Protein AF-A0A2P4PUK5-F1 (afdb_monomer)

Secondary structure (DSSP, 8-state):
--TT---PPPPTT--HHHHHHHHHHT-SSGGGSPPHHHHHHHHHTSPP-----------------------------

Mean predicted aligned error: 14.11 Å

pLDDT: mean 73.4, std 22.36, range [33.97, 97.5]

InterPro domains:
  IPR011009 Protein kinase-like domain superfamily [SSF56112] (2-55)

Organism: Rhizophagus irregularis (strain DAOM 181602 / DAOM 197198 / MUCL 43194) (NCBI:txid747089)

Solvent-accessible surface area (backbone atoms only — not comparable to full-atom values): 5543 Å² total; per-residue (Å²): 132,75,87,80,80,76,75,85,77,85,63,87,90,56,59,65,66,60,55,53,50,55,54,40,62,61,41,86,53,72,87,67,30,70,55,71,68,57,52,50,57,55,52,76,71,50,81,76,83,83,62,95,60,90,73,84,71,77,76,72,73,81,70,85,78,85,73,88,83,79,85,80,79,73,93,74,134

Nearest PDB structures (foldseek):
  5knj-assembly1_A  TM=8.197E-01  e=3.894E-01  Homo sapiens
  5knj-assembly2_B  TM=8.177E-01  e=3.894E-01  Homo sapiens
  3qrk-assembly1_A  TM=8.818E-01  e=6.666E-01  Homo sapiens
  5d10-assembly1_A  TM=6.415E-01  e=1.708E+00  Gallus gallus
  6jz0-assembly1_A  TM=8.828E-01  e=5.003E+00  Homo sapiens

Sequence (77 aa):
MILNRVRENPIPKTNDRFVSLYKKCWQHEPDERPPICQVIEELDSIDPIINNLPTNSNKSKITQDKDSDLNITTYSK

Structure (mmCIF, N/CA/C/O backbone):
data_AF-A0A2P4PUK5-F1
#
_entry.id   AF-A0A2P4PUK5-F1
#
loop_
_atom_site.group_PDB
_atom_site.id
_atom_site.type_symbol
_atom_site.label_atom_id
_atom_site.label_alt_id
_atom_site.label_comp_id
_atom_site.label_asym_id
_atom_site.label_entity_id
_atom_site.label_seq_id
_atom_site.pdbx_PDB_ins_code
_atom_site.Cartn_x
_atom_site.Cartn_y
_atom_site.Cartn_z
_atom_site.occupancy
_atom_site.B_iso_or_equiv
_atom_site.auth_seq_id
_atom_site.auth_comp_id
_atom_site.auth_asym_id
_atom_site.auth_atom_id
_atom_site.pdbx_PDB_model_num
ATOM 1 N N . MET A 1 1 ? -8.135 9.328 -16.936 1.00 46.81 1 MET A N 1
ATOM 2 C CA . MET A 1 1 ? -7.760 7.978 -17.410 1.00 46.81 1 MET A CA 1
ATOM 3 C C . MET A 1 1 ? -6.249 7.959 -17.583 1.00 46.81 1 MET A C 1
ATOM 5 O O . MET A 1 1 ? -5.757 8.711 -18.412 1.00 46.81 1 MET A O 1
ATOM 9 N N . ILE A 1 2 ? -5.503 7.216 -16.757 1.00 56.66 2 ILE A N 1
ATOM 10 C CA . ILE A 1 2 ? -4.048 7.099 -16.951 1.00 56.66 2 ILE A CA 1
ATOM 11 C C . ILE A 1 2 ? -3.835 6.188 -18.158 1.00 56.66 2 ILE A C 1
ATOM 13 O O . ILE A 1 2 ? -4.261 5.031 -18.143 1.00 56.66 2 ILE A O 1
ATOM 17 N N . LEU A 1 3 ? -3.226 6.729 -19.210 1.00 50.03 3 LEU A N 1
ATOM 18 C CA . LEU A 1 3 ? -2.889 5.991 -20.418 1.00 50.03 3 LEU A CA 1
ATOM 19 C C . LEU A 1 3 ? -1.901 4.874 -20.021 1.00 50.03 3 LEU A C 1
ATOM 21 O O . LEU A 1 3 ? -0.828 5.158 -19.497 1.00 50.03 3 LEU A O 1
ATOM 25 N N . ASN A 1 4 ? -2.309 3.615 -20.211 1.00 68.25 4 ASN A N 1
ATOM 26 C CA . ASN A 1 4 ? -1.523 2.374 -20.070 1.00 68.25 4 ASN A CA 1
ATOM 27 C C . ASN A 1 4 ? -1.497 1.653 -18.707 1.00 68.25 4 ASN A C 1
ATOM 29 O O . ASN A 1 4 ? -0.898 0.585 -18.637 1.00 68.25 4 ASN A O 1
ATOM 33 N N . ARG A 1 5 ? -2.167 2.137 -17.646 1.00 74.06 5 ARG A N 1
ATOM 34 C CA . ARG A 1 5 ? -2.225 1.459 -16.316 1.00 74.06 5 ARG A CA 1
ATOM 35 C C . ARG A 1 5 ? -0.856 1.038 -15.737 1.00 74.06 5 ARG A C 1
ATOM 37 O O . ARG A 1 5 ? -0.804 0.172 -14.868 1.00 74.06 5 ARG A O 1
ATOM 44 N N . VAL A 1 6 ? 0.245 1.626 -16.198 1.00 82.56 6 VAL A N 1
ATOM 45 C CA . VAL A 1 6 ? 1.584 1.293 -15.702 1.00 82.56 6 VAL A CA 1
ATOM 46 C C . VAL A 1 6 ? 1.815 2.033 -14.388 1.00 82.56 6 VAL A C 1
ATOM 48 O O . VAL A 1 6 ? 1.497 3.218 -14.273 1.00 82.56 6 VAL A O 1
ATOM 51 N N . ARG A 1 7 ? 2.342 1.315 -13.397 1.00 88.56 7 ARG A N 1
ATOM 52 C CA . ARG A 1 7 ? 2.817 1.858 -12.120 1.00 88.56 7 ARG A CA 1
ATOM 53 C C . ARG A 1 7 ? 4.336 1.778 -12.068 1.00 88.56 7 ARG A C 1
ATOM 55 O O . ARG A 1 7 ? 4.951 1.040 -12.836 1.00 88.56 7 ARG A O 1
ATOM 62 N N . GLU A 1 8 ? 4.930 2.547 -11.176 1.00 88.56 8 GLU A N 1
ATOM 63 C CA . GLU A 1 8 ? 6.357 2.513 -10.907 1.00 88.56 8 GLU A CA 1
ATOM 64 C C . GLU A 1 8 ? 6.813 1.150 -10.372 1.00 88.56 8 GLU A C 1
ATOM 66 O O . GLU A 1 8 ? 6.076 0.412 -9.712 1.00 88.56 8 GLU A O 1
ATOM 71 N N . ASN A 1 9 ? 8.078 0.837 -10.641 1.00 90.12 9 ASN A N 1
ATOM 72 C CA . ASN A 1 9 ? 8.741 -0.306 -10.039 1.00 90.12 9 ASN A CA 1
ATOM 73 C C . ASN A 1 9 ? 9.267 0.078 -8.646 1.00 90.12 9 ASN A C 1
ATOM 75 O O . ASN A 1 9 ? 9.782 1.189 -8.484 1.00 90.12 9 ASN A O 1
ATOM 79 N N . PRO A 1 10 ? 9.200 -0.827 -7.651 1.00 90.81 10 PRO A N 1
ATOM 80 C CA . PRO A 1 10 ? 9.793 -0.582 -6.344 1.00 90.81 10 PRO A CA 1
ATOM 81 C C . PRO A 1 10 ? 11.283 -0.250 -6.451 1.00 90.81 10 PRO A C 1
ATOM 83 O O . PRO A 1 10 ? 12.032 -0.930 -7.156 1.00 90.81 10 PRO A O 1
ATOM 86 N N . ILE A 1 11 ? 11.726 0.771 -5.717 1.00 90.25 11 ILE A N 1
ATOM 87 C CA . ILE A 1 11 ? 13.149 1.105 -5.620 1.00 90.25 11 ILE A CA 1
ATOM 88 C C . ILE A 1 11 ? 13.834 0.033 -4.751 1.00 90.25 11 ILE A C 1
ATOM 90 O O . ILE A 1 11 ? 13.313 -0.293 -3.678 1.00 90.25 11 ILE A O 1
ATOM 94 N N . PRO A 1 12 ? 14.995 -0.515 -5.154 1.00 87.62 12 PRO A N 1
ATOM 95 C CA . PRO A 1 12 ? 15.738 -1.470 -4.336 1.00 87.62 12 PRO A CA 1
ATOM 96 C C . PRO A 1 12 ? 15.991 -0.945 -2.917 1.00 87.62 12 PRO A C 1
ATOM 98 O O . PRO A 1 12 ? 16.308 0.229 -2.743 1.00 87.62 12 PRO A O 1
ATOM 101 N N . LYS A 1 1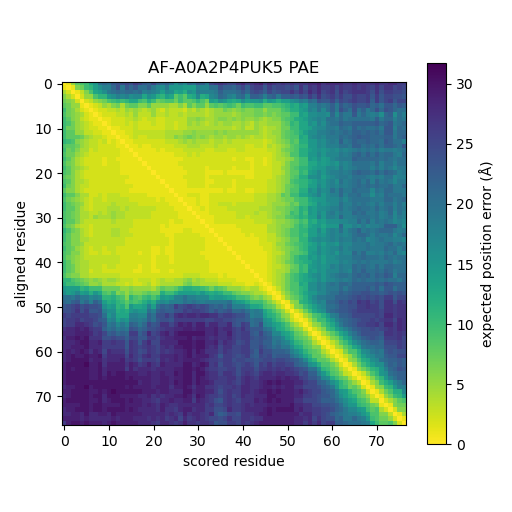3 ? 15.903 -1.828 -1.912 1.00 85.75 13 LYS A N 1
ATOM 102 C CA . LYS A 1 13 ? 16.036 -1.508 -0.471 1.00 85.75 13 LYS A CA 1
ATOM 103 C C . LYS A 1 13 ? 14.899 -0.664 0.125 1.00 85.75 13 LYS A C 1
ATOM 105 O O . LYS A 1 13 ? 14.998 -0.252 1.278 1.00 85.75 13 LYS A O 1
ATOM 110 N N . THR A 1 14 ? 13.820 -0.420 -0.618 1.00 87.44 14 THR A N 1
ATOM 111 C CA . THR A 1 14 ? 12.583 0.117 -0.029 1.00 87.44 14 THR A CA 1
ATOM 112 C C . THR A 1 14 ? 11.953 -0.939 0.872 1.00 87.44 14 THR A C 1
ATOM 114 O O . THR A 1 14 ? 11.955 -2.114 0.520 1.00 87.44 14 THR A O 1
ATOM 117 N N . ASN A 1 15 ? 11.400 -0.533 2.017 1.00 90.06 15 ASN A N 1
ATOM 118 C CA . ASN A 1 15 ? 10.724 -1.449 2.934 1.00 90.06 15 ASN A CA 1
ATOM 119 C C . ASN A 1 15 ? 9.572 -2.186 2.217 1.00 90.06 15 ASN A C 1
ATOM 121 O O . ASN A 1 15 ? 8.660 -1.549 1.685 1.00 90.06 15 ASN A O 1
ATOM 125 N N . ASP A 1 16 ? 9.592 -3.521 2.229 1.00 90.88 16 ASP A N 1
ATOM 126 C CA . ASP A 1 16 ? 8.607 -4.362 1.534 1.00 90.88 16 ASP A CA 1
ATOM 127 C C . ASP A 1 16 ? 7.168 -4.113 2.003 1.00 90.88 16 ASP A C 1
ATOM 129 O O . ASP A 1 16 ? 6.212 -4.225 1.227 1.00 90.88 16 ASP A O 1
ATOM 133 N N . ARG A 1 17 ? 6.996 -3.724 3.269 1.00 92.19 17 ARG A N 1
ATOM 134 C CA . ARG A 1 17 ? 5.692 -3.391 3.840 1.00 92.19 17 ARG A CA 1
ATOM 135 C C . ARG A 1 17 ? 5.167 -2.067 3.290 1.00 92.19 17 ARG A C 1
ATOM 137 O O . ARG A 1 17 ? 4.000 -1.992 2.917 1.00 92.19 17 ARG A O 1
ATOM 144 N N . PHE A 1 18 ? 6.041 -1.077 3.117 1.00 93.19 18 PHE A N 1
ATOM 145 C CA . PHE A 1 18 ? 5.696 0.165 2.420 1.00 93.19 18 PHE A CA 1
ATOM 146 C C . PHE A 1 18 ? 5.353 -0.092 0.947 1.00 93.19 18 PHE A C 1
ATOM 148 O O . PHE A 1 18 ? 4.365 0.435 0.437 1.00 93.19 18 PHE A O 1
ATOM 155 N N . VAL A 1 19 ? 6.119 -0.965 0.280 1.00 93.50 19 VAL A N 1
ATOM 156 C CA . VAL A 1 19 ? 5.842 -1.387 -1.102 1.00 93.50 19 VAL A CA 1
ATOM 157 C C . VAL A 1 19 ? 4.471 -2.032 -1.236 1.00 93.50 19 VAL A C 1
ATOM 159 O O . VAL A 1 19 ? 3.714 -1.731 -2.158 1.00 93.50 19 VAL A O 1
ATOM 162 N N . SER A 1 20 ? 4.141 -2.919 -0.307 1.00 94.19 20 SER A N 1
ATOM 163 C CA . SER A 1 20 ? 2.849 -3.598 -0.285 1.00 94.19 20 SER A CA 1
ATOM 164 C C . SER A 1 20 ? 1.704 -2.614 -0.047 1.00 94.19 20 SER A C 1
ATOM 166 O O . SER A 1 20 ? 0.672 -2.710 -0.710 1.00 94.19 20 SER A O 1
ATOM 168 N N . LEU A 1 21 ? 1.904 -1.634 0.838 1.00 95.88 21 LEU A N 1
ATOM 169 C CA . LEU A 1 21 ? 0.911 -0.613 1.149 1.00 95.88 21 LEU A CA 1
ATOM 170 C C . LEU A 1 21 ? 0.566 0.247 -0.072 1.00 95.88 21 LEU A C 1
ATOM 172 O O . LEU A 1 21 ? -0.604 0.319 -0.449 1.00 95.88 21 LEU A O 1
ATOM 176 N N . TYR A 1 22 ? 1.550 0.856 -0.745 1.00 94.25 22 TYR A N 1
ATOM 177 C CA . TYR A 1 22 ? 1.226 1.720 -1.887 1.00 94.25 22 TYR A CA 1
ATOM 178 C C . TYR A 1 22 ? 0.618 0.933 -3.056 1.00 94.25 22 TYR A C 1
ATOM 180 O O . TYR A 1 22 ? -0.221 1.465 -3.783 1.00 94.25 22 TYR A O 1
ATOM 188 N N . LYS A 1 23 ? 0.972 -0.353 -3.216 1.00 93.94 23 LYS A N 1
ATOM 189 C CA . LYS A 1 23 ? 0.352 -1.226 -4.224 1.00 93.94 23 LYS A CA 1
ATOM 190 C C . LYS A 1 23 ? -1.136 -1.432 -3.949 1.00 93.94 23 LYS A C 1
ATOM 192 O O . LYS A 1 23 ? -1.923 -1.343 -4.888 1.00 93.94 23 LYS A O 1
ATOM 197 N N . LYS A 1 24 ? -1.532 -1.637 -2.684 1.00 94.62 24 LYS A N 1
ATOM 198 C CA . LYS A 1 24 ? -2.952 -1.675 -2.286 1.00 94.62 24 LYS A CA 1
ATOM 199 C C . LYS A 1 24 ? -3.647 -0.341 -2.582 1.00 94.62 24 LYS A C 1
ATOM 201 O O . LYS A 1 24 ? -4.733 -0.321 -3.147 1.00 94.62 24 LYS A O 1
ATOM 206 N N . CYS A 1 25 ? -3.002 0.785 -2.276 1.00 95.62 25 CYS A N 1
ATOM 207 C CA . CYS A 1 25 ? -3.552 2.114 -2.566 1.00 95.62 25 CYS A CA 1
ATOM 208 C C . CYS A 1 25 ? -3.738 2.384 -4.071 1.00 95.62 25 CYS A C 1
ATOM 210 O O . CYS A 1 25 ? -4.555 3.219 -4.461 1.00 95.62 25 CYS A O 1
ATOM 212 N N . TRP A 1 26 ? -2.990 1.691 -4.931 1.00 93.38 26 TRP A N 1
ATOM 213 C CA . TRP A 1 26 ? -3.058 1.836 -6.385 1.00 93.38 26 TRP A CA 1
ATOM 214 C C . TRP A 1 26 ? -4.011 0.887 -7.092 1.00 93.38 26 TRP A C 1
ATOM 216 O O . TRP A 1 26 ? -4.042 0.926 -8.333 1.00 93.38 26 TRP A O 1
AT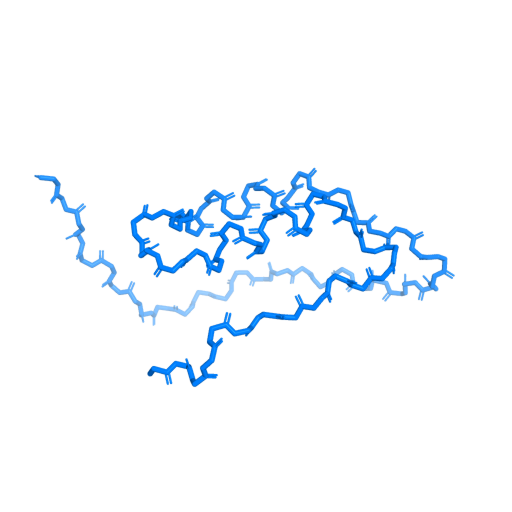OM 226 N N . GLN A 1 27 ? -4.786 0.093 -6.346 1.00 92.06 27 GLN A N 1
ATOM 227 C CA . GLN A 1 27 ? -5.777 -0.789 -6.944 1.00 92.06 27 GLN A CA 1
ATOM 228 C C . GLN A 1 27 ? -6.695 -0.020 -7.892 1.00 92.06 27 GLN A C 1
ATOM 230 O O . GLN A 1 27 ? -7.051 1.150 -7.674 1.00 92.06 27 GLN A O 1
ATOM 235 N N . HIS A 1 28 ? -6.991 -0.662 -9.022 1.00 89.19 28 HIS A N 1
ATOM 236 C CA . HIS A 1 28 ? -7.783 -0.030 -10.067 1.00 89.19 28 HIS A CA 1
ATOM 237 C C . HIS A 1 28 ? -9.187 0.269 -9.553 1.00 89.19 28 HIS A C 1
ATOM 239 O O . HIS A 1 28 ? -9.642 1.408 -9.697 1.00 89.19 28 HIS A O 1
ATOM 245 N N . GLU A 1 29 ? -9.791 -0.733 -8.917 1.00 92.44 29 GLU A N 1
ATOM 246 C CA . GLU A 1 29 ? -11.102 -0.650 -8.301 1.00 92.44 29 GLU A CA 1
ATOM 247 C C . GLU A 1 29 ? -11.046 0.270 -7.072 1.00 92.44 29 GLU A C 1
ATOM 249 O O . GLU A 1 29 ? -10.224 0.043 -6.178 1.00 92.44 29 GLU A O 1
ATOM 254 N N . PRO A 1 30 ? -11.857 1.341 -7.017 1.00 91.94 30 PRO A N 1
ATOM 255 C CA . PRO A 1 30 ? -11.882 2.247 -5.872 1.00 91.94 30 PRO A CA 1
ATOM 256 C C . PRO A 1 30 ? -12.219 1.546 -4.555 1.00 91.94 30 PRO A C 1
ATOM 258 O O . PRO A 1 30 ? -11.611 1.872 -3.539 1.00 91.94 30 PRO A O 1
ATOM 261 N N . ASP A 1 31 ? -13.121 0.565 -4.594 1.00 95.12 31 ASP A N 1
ATOM 262 C CA . ASP A 1 31 ? -13.597 -0.160 -3.411 1.00 95.12 31 ASP A CA 1
AT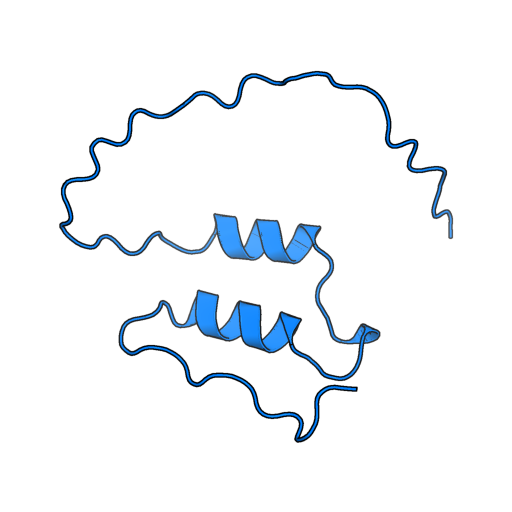OM 263 C C . ASP A 1 31 ? -12.536 -1.099 -2.813 1.00 95.12 31 ASP A C 1
ATOM 265 O O . ASP A 1 31 ? -12.606 -1.458 -1.640 1.00 95.12 31 ASP A O 1
ATOM 269 N N . GLU A 1 32 ? -11.514 -1.468 -3.591 1.00 94.50 32 GLU A N 1
ATOM 270 C CA . GLU A 1 32 ? -10.381 -2.270 -3.113 1.00 94.50 32 GLU A CA 1
ATOM 271 C C . GLU A 1 32 ? -9.296 -1.425 -2.431 1.00 94.50 32 GLU A C 1
ATOM 273 O O . GLU A 1 32 ? -8.338 -1.968 -1.869 1.00 94.50 32 GLU A O 1
ATOM 278 N N . ARG A 1 33 ? -9.403 -0.092 -2.488 1.00 96.94 33 ARG A N 1
ATOM 279 C CA . ARG A 1 33 ? -8.417 0.791 -1.865 1.00 96.94 33 ARG A CA 1
ATOM 280 C C . ARG A 1 33 ? -8.681 0.893 -0.365 1.00 96.94 33 ARG A C 1
ATOM 282 O O . ARG A 1 33 ? -9.825 1.077 0.049 1.00 96.94 33 ARG A O 1
ATOM 289 N N . PRO A 1 34 ? -7.630 0.845 0.466 1.00 97.50 34 PRO A N 1
ATOM 290 C CA . PRO A 1 34 ? -7.794 1.023 1.897 1.00 97.50 34 PRO A CA 1
ATOM 291 C C . PRO A 1 34 ? -8.249 2.458 2.225 1.00 97.50 34 PRO A C 1
ATOM 293 O O . PRO A 1 34 ? -7.809 3.414 1.574 1.00 97.50 34 PRO A O 1
ATOM 296 N N . PRO A 1 35 ? -9.088 2.645 3.258 1.00 97.44 35 PRO A N 1
ATOM 297 C CA . PRO A 1 35 ? -9.411 3.966 3.779 1.00 97.44 35 PRO A CA 1
ATOM 298 C C . PRO A 1 35 ? -8.169 4.620 4.390 1.00 97.44 35 PRO A C 1
ATOM 300 O O . PRO A 1 35 ? -7.282 3.945 4.917 1.00 97.44 35 PRO A O 1
ATOM 303 N N . ILE A 1 36 ? -8.132 5.955 4.388 1.00 97.00 36 ILE A N 1
ATOM 304 C CA . ILE A 1 36 ? -6.956 6.714 4.837 1.00 97.00 36 ILE A CA 1
ATOM 305 C C . ILE A 1 36 ? -6.537 6.388 6.279 1.00 97.00 36 ILE A C 1
ATOM 307 O O . ILE A 1 36 ? -5.347 6.361 6.573 1.00 97.00 36 ILE A O 1
ATOM 311 N N . CYS A 1 37 ? -7.487 6.061 7.159 1.00 97.38 37 CYS A N 1
ATOM 3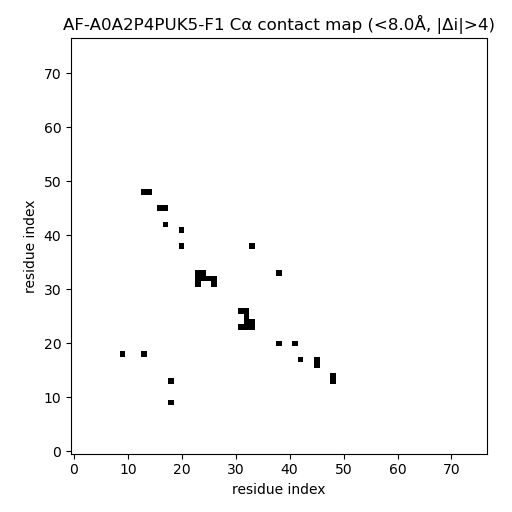12 C CA . CYS A 1 37 ? -7.198 5.650 8.533 1.00 97.38 37 CYS A CA 1
ATOM 313 C C . CYS A 1 37 ? -6.344 4.373 8.587 1.00 97.38 37 CYS A C 1
ATOM 315 O O . CYS A 1 37 ? -5.346 4.344 9.297 1.00 97.38 37 CYS A O 1
ATOM 317 N N . GLN A 1 38 ? -6.670 3.360 7.774 1.00 96.50 38 GLN A N 1
ATOM 318 C CA . GLN A 1 38 ? -5.883 2.122 7.701 1.00 96.50 38 GLN A CA 1
ATOM 319 C C . GLN A 1 38 ? -4.497 2.369 7.103 1.00 96.50 38 GLN A C 1
ATOM 321 O O . GLN A 1 38 ? -3.522 1.759 7.525 1.00 96.50 38 GLN A O 1
ATOM 326 N N . VAL A 1 39 ? -4.392 3.287 6.138 1.00 97.00 39 VAL A N 1
ATOM 327 C CA . VAL A 1 39 ? -3.094 3.673 5.569 1.00 97.00 39 VAL A CA 1
ATOM 328 C C . VAL A 1 39 ? -2.198 4.290 6.643 1.00 97.00 39 VAL A C 1
ATOM 330 O O . VAL A 1 39 ? -1.028 3.932 6.717 1.00 97.00 39 VAL A O 1
ATOM 333 N N . ILE A 1 40 ? -2.735 5.175 7.489 1.00 95.88 40 ILE A N 1
ATOM 334 C CA . ILE A 1 40 ? -1.991 5.789 8.601 1.00 95.88 40 ILE A CA 1
ATOM 335 C C . ILE A 1 40 ? -1.542 4.721 9.606 1.00 95.88 40 ILE A C 1
ATOM 337 O O . ILE A 1 40 ? -0.365 4.670 9.944 1.00 95.88 40 ILE A O 1
ATOM 341 N N . GLU A 1 41 ? -2.434 3.814 10.012 1.00 96.00 41 GLU A N 1
ATOM 342 C CA . GLU A 1 41 ? -2.100 2.709 10.927 1.00 96.00 41 GLU A CA 1
ATOM 343 C C . GLU A 1 41 ? -1.018 1.768 10.355 1.00 96.00 41 GLU A C 1
ATOM 345 O O . GLU A 1 41 ? -0.095 1.341 11.062 1.00 96.00 41 GLU A O 1
ATOM 350 N N . GLU A 1 42 ? -1.090 1.442 9.057 1.00 95.19 42 GLU A N 1
ATOM 351 C CA . GLU A 1 42 ? -0.053 0.650 8.389 1.00 95.19 42 GLU A CA 1
ATOM 352 C C . GLU A 1 42 ? 1.282 1.414 8.336 1.00 95.19 42 GLU A C 1
ATOM 354 O O . GLU A 1 42 ? 2.319 0.805 8.588 1.00 95.19 42 GLU A O 1
ATOM 359 N N . LEU A 1 43 ? 1.274 2.727 8.077 1.00 94.19 43 LEU A N 1
ATOM 360 C CA . LEU A 1 43 ? 2.482 3.563 8.065 1.00 94.19 43 LEU A CA 1
ATOM 361 C C . LEU A 1 43 ? 3.135 3.687 9.443 1.00 94.19 43 LEU A C 1
ATOM 363 O O . LEU A 1 43 ? 4.346 3.515 9.542 1.00 94.19 43 LEU A O 1
ATOM 367 N N . ASP A 1 44 ? 2.352 3.925 10.494 1.00 93.94 44 ASP A N 1
ATOM 368 C CA . ASP A 1 44 ? 2.854 4.077 11.866 1.00 93.94 44 ASP A CA 1
ATOM 369 C C . ASP A 1 44 ? 3.515 2.799 12.395 1.00 93.94 44 ASP A C 1
ATOM 371 O O . ASP A 1 44 ? 4.364 2.841 13.285 1.00 93.94 44 ASP A O 1
ATOM 375 N N . SER A 1 45 ? 3.136 1.648 11.838 1.00 91.56 45 SER A N 1
ATOM 376 C CA . SER A 1 45 ? 3.712 0.355 12.196 1.00 91.56 45 SER A CA 1
ATOM 377 C C . SER A 1 45 ? 4.869 -0.077 11.286 1.00 91.56 45 SER A C 1
ATOM 379 O O . SER A 1 45 ? 5.452 -1.139 11.513 1.00 91.56 45 SER A O 1
ATOM 381 N N . ILE A 1 46 ? 5.201 0.6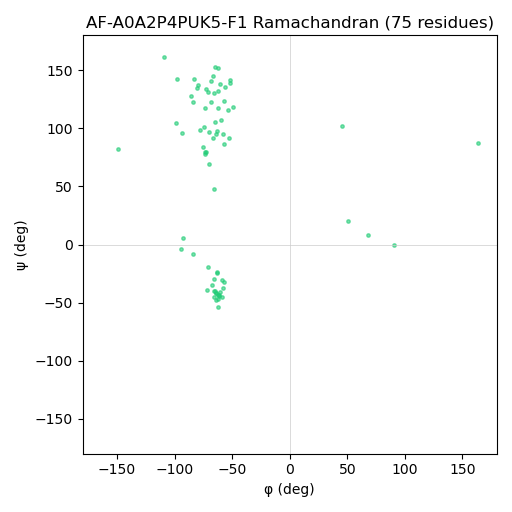86 10.239 1.00 90.44 46 ILE A N 1
ATOM 382 C CA . ILE A 1 46 ? 6.382 0.441 9.406 1.00 90.44 46 ILE A CA 1
ATOM 383 C C . ILE A 1 46 ? 7.594 1.084 10.074 1.00 90.44 46 ILE A C 1
ATOM 385 O O . ILE A 1 46 ? 7.636 2.295 10.278 1.00 90.44 46 ILE A O 1
ATOM 389 N N . ASP A 1 47 ? 8.618 0.276 10.346 1.00 82.69 47 ASP A N 1
ATOM 390 C CA . ASP A 1 47 ? 9.868 0.805 10.873 1.00 82.69 47 ASP A CA 1
ATOM 391 C C . ASP A 1 47 ? 10.511 1.775 9.868 1.00 82.69 47 ASP A C 1
ATOM 393 O O . ASP A 1 47 ? 10.639 1.447 8.675 1.00 82.69 47 ASP A O 1
ATOM 397 N N . PRO A 1 48 ? 10.949 2.963 10.323 1.00 72.94 48 PRO A N 1
ATOM 398 C CA . PRO A 1 48 ? 11.662 3.893 9.469 1.00 72.94 48 PRO A CA 1
ATOM 399 C C . PRO A 1 48 ? 12.943 3.231 8.966 1.00 72.94 48 PRO A C 1
ATOM 401 O O . PRO A 1 48 ? 13.665 2.570 9.714 1.00 72.94 48 PRO A O 1
ATOM 404 N N . ILE A 1 49 ? 13.256 3.429 7.685 1.00 71.44 49 ILE A N 1
ATOM 405 C CA . ILE A 1 49 ? 14.535 2.982 7.134 1.00 71.44 49 ILE A CA 1
ATOM 406 C C . ILE A 1 49 ? 15.631 3.791 7.836 1.00 71.44 49 ILE A C 1
ATOM 408 O O . ILE A 1 49 ? 15.824 4.971 7.539 1.00 71.44 49 ILE A O 1
ATOM 412 N N . ILE A 1 50 ? 16.356 3.159 8.764 1.00 65.00 50 ILE A N 1
ATOM 413 C CA . ILE A 1 50 ? 17.563 3.729 9.368 1.00 65.00 50 ILE A CA 1
ATOM 414 C C . ILE A 1 50 ? 18.669 3.656 8.314 1.00 65.00 50 ILE A C 1
ATOM 416 O O . ILE A 1 50 ? 19.532 2.781 8.322 1.00 65.00 50 ILE A O 1
ATOM 420 N N . ASN A 1 51 ? 18.635 4.576 7.357 1.00 61.41 51 ASN A N 1
ATOM 421 C CA . ASN A 1 51 ? 19.851 4.930 6.650 1.00 61.41 51 ASN A CA 1
ATOM 422 C C . ASN A 1 51 ? 20.702 5.707 7.659 1.00 61.41 51 ASN A C 1
ATOM 424 O O . ASN A 1 51 ? 20.187 6.627 8.289 1.00 61.41 51 ASN A O 1
ATOM 428 N N . ASN A 1 52 ? 21.986 5.369 7.811 1.00 55.28 52 ASN A N 1
ATOM 429 C CA . ASN A 1 52 ? 22.967 6.151 8.582 1.00 55.28 52 ASN A CA 1
ATOM 430 C C . ASN A 1 52 ? 23.240 7.523 7.922 1.00 55.28 52 ASN A C 1
ATOM 432 O O . ASN A 1 52 ? 24.384 7.905 7.690 1.00 55.28 52 ASN A O 1
ATOM 436 N N . LEU A 1 53 ? 22.191 8.251 7.551 1.00 57.59 53 LEU A N 1
ATOM 437 C CA . LEU A 1 53 ? 22.240 9.655 7.214 1.00 57.59 53 LEU A CA 1
ATOM 438 C C . LEU A 1 53 ? 22.099 10.403 8.545 1.00 57.59 53 LEU A C 1
ATOM 440 O O . LEU A 1 53 ? 21.174 10.090 9.294 1.00 57.59 53 LEU A O 1
ATOM 444 N N . PRO A 1 54 ? 22.991 11.348 8.884 1.00 48.78 54 PRO A N 1
ATOM 445 C CA . PRO A 1 54 ? 22.870 12.115 10.113 1.00 48.78 54 PRO A CA 1
ATOM 446 C C . PRO A 1 54 ? 21.586 12.943 10.035 1.00 48.78 54 PRO A C 1
ATOM 448 O O . PRO A 1 54 ? 21.553 14.021 9.450 1.00 48.78 54 PRO A O 1
ATOM 451 N N . THR A 1 55 ? 20.498 12.418 10.590 1.00 47.50 55 THR A N 1
ATOM 452 C CA . THR A 1 55 ? 19.258 13.161 10.753 1.00 47.50 55 THR A CA 1
ATOM 453 C C . THR A 1 55 ? 19.458 14.077 11.949 1.00 47.50 55 THR A C 1
ATOM 455 O O . THR A 1 55 ? 19.328 13.660 13.099 1.00 47.50 55 THR A O 1
ATOM 458 N N . ASN A 1 56 ? 19.781 15.342 11.693 1.00 55.84 56 ASN A N 1
ATOM 459 C CA . ASN A 1 56 ? 19.498 16.414 12.638 1.00 55.84 56 ASN A CA 1
ATOM 460 C C . ASN A 1 56 ? 17.976 16.620 12.676 1.00 55.84 56 ASN A C 1
ATOM 462 O O . ASN A 1 56 ? 17.430 17.596 12.178 1.00 55.84 56 ASN A O 1
ATOM 466 N N . SER A 1 57 ? 17.250 15.655 13.230 1.00 49.75 57 SER A N 1
ATOM 467 C CA . SER A 1 57 ? 15.813 15.769 13.419 1.00 49.75 57 SER A CA 1
ATOM 468 C C . SER A 1 57 ? 15.572 16.707 14.599 1.00 49.75 57 SER A C 1
ATOM 470 O O . SER A 1 57 ? 15.351 16.285 15.734 1.00 49.75 57 SER A O 1
ATOM 472 N N . ASN A 1 58 ? 15.584 18.015 14.337 1.00 55.22 58 ASN A N 1
ATOM 473 C CA . ASN A 1 58 ? 14.765 18.945 15.102 1.00 55.22 58 ASN A CA 1
ATOM 474 C C . ASN A 1 58 ? 13.327 18.458 14.933 1.00 55.22 58 ASN A C 1
ATOM 476 O O . ASN A 1 58 ? 12.673 18.729 13.931 1.00 55.22 58 ASN A O 1
ATOM 480 N N . LYS A 1 59 ? 12.882 17.667 15.913 1.00 48.97 59 LYS A N 1
ATOM 481 C CA . LYS A 1 59 ? 11.505 17.240 16.116 1.00 48.97 59 LYS A CA 1
ATOM 482 C C . LYS A 1 59 ? 10.666 18.508 16.231 1.00 48.97 59 LYS A C 1
ATOM 484 O O . LYS A 1 59 ? 10.484 19.034 17.328 1.00 48.97 59 LYS A O 1
ATOM 489 N N . SER A 1 60 ? 10.214 19.045 15.101 1.00 47.72 60 SER A N 1
ATOM 490 C CA . SER A 1 60 ? 9.190 20.073 15.092 1.00 47.72 60 SER A CA 1
ATOM 491 C C . SER A 1 60 ? 7.984 19.435 15.759 1.00 47.72 60 SER A C 1
ATOM 493 O O . SER A 1 60 ? 7.368 18.519 15.213 1.00 47.72 60 SER A O 1
ATOM 495 N N . LYS A 1 61 ? 7.704 19.856 16.995 1.00 43.66 61 LYS A N 1
ATOM 496 C CA . LYS A 1 61 ? 6.397 19.647 17.605 1.00 43.66 61 LYS A CA 1
ATOM 497 C C . LYS A 1 61 ? 5.388 20.113 16.562 1.00 43.66 61 LYS A C 1
ATOM 499 O O . LYS A 1 61 ? 5.432 21.273 16.166 1.00 43.66 61 LYS A O 1
ATOM 504 N N . ILE A 1 62 ? 4.536 19.207 16.093 1.00 45.19 62 ILE A N 1
ATOM 505 C CA . ILE A 1 62 ? 3.299 19.603 15.432 1.00 45.19 62 ILE A CA 1
ATOM 506 C C . ILE A 1 62 ? 2.522 20.339 16.520 1.00 45.19 62 ILE A C 1
ATOM 508 O O . ILE A 1 62 ? 1.967 19.726 17.433 1.00 45.19 62 ILE A O 1
ATOM 512 N N . THR A 1 63 ? 2.608 21.663 16.504 1.00 40.78 63 THR A N 1
ATOM 513 C CA . THR A 1 63 ? 1.671 22.504 17.229 1.00 40.78 63 THR A CA 1
ATOM 514 C C . THR A 1 63 ? 0.328 22.291 16.543 1.00 40.78 63 THR A C 1
ATOM 516 O O . THR A 1 63 ? 0.250 22.274 15.316 1.00 40.78 63 THR A O 1
ATOM 519 N N . GLN A 1 64 ? -0.711 22.010 17.326 1.00 41.56 64 GLN A N 1
ATOM 520 C CA . GLN A 1 64 ? -2.071 21.953 16.813 1.00 41.56 64 GLN A CA 1
ATOM 521 C C . GLN A 1 64 ? -2.469 23.361 16.377 1.00 41.56 64 GLN A C 1
ATOM 523 O O . GLN A 1 64 ? -2.978 24.137 17.187 1.00 41.56 64 GLN A O 1
ATOM 528 N N . ASP A 1 65 ? -2.238 23.678 15.111 1.00 38.75 65 ASP A N 1
ATOM 529 C CA . ASP A 1 65 ? -2.806 24.862 14.493 1.00 38.75 65 ASP A CA 1
ATOM 530 C C . ASP A 1 65 ? -4.284 24.555 14.242 1.00 38.75 65 ASP A C 1
ATOM 532 O O . ASP A 1 65 ? -4.675 23.763 13.382 1.00 38.75 65 ASP A O 1
ATOM 536 N N . LYS A 1 66 ? -5.112 25.096 15.135 1.00 48.78 66 LYS A N 1
ATOM 537 C CA . LYS A 1 66 ? -6.568 25.096 15.052 1.00 48.78 66 LYS A CA 1
ATOM 538 C C . LYS A 1 66 ? -6.970 26.088 13.964 1.00 48.78 66 LYS A C 1
ATOM 540 O O . LYS A 1 66 ? -7.375 27.191 14.300 1.00 48.78 66 LYS A O 1
ATOM 545 N N . ASP A 1 67 ? -6.888 25.694 12.700 1.00 43.91 67 ASP A N 1
ATOM 546 C CA . ASP A 1 67 ? -7.651 26.373 11.654 1.00 43.91 67 ASP A CA 1
ATOM 547 C C .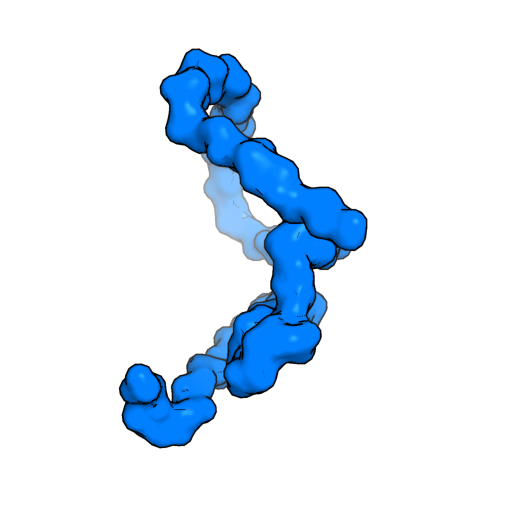 ASP A 1 67 ? -8.920 25.572 11.362 1.00 43.91 67 ASP A C 1
ATOM 549 O O . ASP A 1 67 ? -8.928 24.479 10.791 1.00 43.91 67 ASP A O 1
ATOM 553 N N . SER A 1 68 ? -10.009 26.130 11.881 1.00 59.41 68 SER A N 1
ATOM 554 C CA . SER A 1 68 ? -11.383 25.877 11.486 1.00 59.41 68 SER A CA 1
ATOM 555 C C . SER A 1 68 ? -11.539 26.090 9.983 1.00 59.41 68 SER A C 1
ATOM 557 O O . SER A 1 68 ? -11.347 27.202 9.506 1.00 59.41 68 SER A O 1
ATOM 559 N N . ASP A 1 69 ? -11.857 25.021 9.255 1.00 52.91 69 ASP A N 1
ATOM 560 C CA . ASP A 1 69 ? -13.035 24.927 8.378 1.00 52.91 69 ASP A CA 1
ATOM 561 C C . ASP A 1 69 ? -12.877 23.749 7.410 1.00 52.91 69 ASP A C 1
ATOM 563 O O . ASP A 1 69 ? -12.417 23.877 6.281 1.00 52.91 69 ASP A O 1
ATOM 567 N N . LEU A 1 70 ? -13.300 22.571 7.871 1.00 42.50 70 LEU A N 1
ATOM 568 C CA . LEU A 1 70 ? -13.800 21.488 7.024 1.00 42.50 70 LEU A CA 1
ATOM 569 C C . LEU A 1 70 ? -14.832 20.728 7.859 1.00 42.50 70 LEU A C 1
ATOM 571 O O . LEU A 1 70 ? -14.565 19.737 8.534 1.00 42.50 70 LEU A O 1
ATOM 575 N N . ASN A 1 71 ? -16.033 21.287 7.860 1.00 39.16 71 ASN A N 1
ATOM 576 C CA . ASN A 1 71 ? -17.281 20.659 8.252 1.00 39.16 71 ASN A CA 1
ATOM 577 C C . ASN A 1 71 ? -17.471 19.342 7.482 1.00 39.16 71 ASN A C 1
ATOM 579 O O . ASN A 1 71 ? -18.055 19.307 6.402 1.00 39.16 71 ASN A O 1
ATOM 583 N N 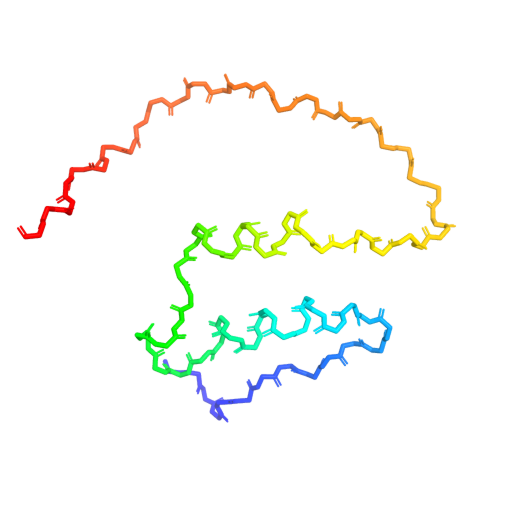. ILE A 1 72 ? -16.999 18.238 8.065 1.00 43.12 72 ILE A N 1
ATOM 584 C CA . ILE A 1 72 ? -17.358 16.888 7.629 1.00 43.12 72 ILE A CA 1
ATOM 585 C C . ILE A 1 72 ? -18.795 16.639 8.099 1.00 43.12 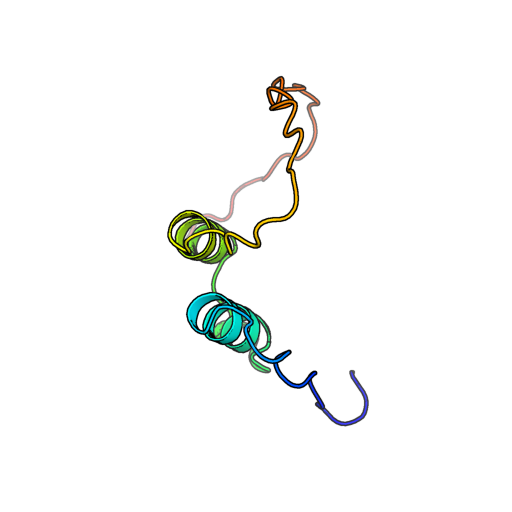72 ILE A C 1
ATOM 587 O O . ILE A 1 72 ? -19.042 16.040 9.147 1.00 43.12 72 ILE A O 1
ATOM 591 N N . THR A 1 73 ? -19.771 1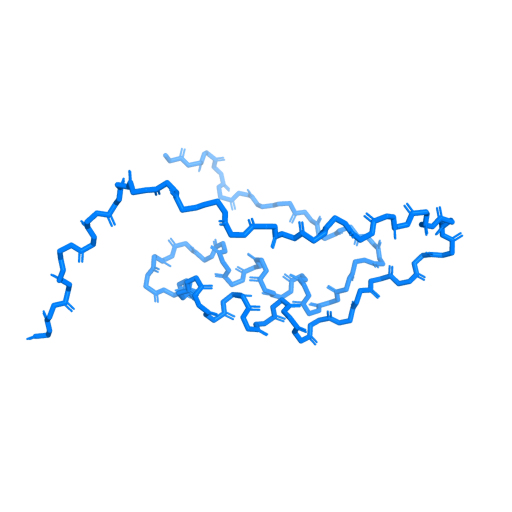7.167 7.365 1.00 38.94 73 THR A N 1
ATOM 592 C CA . THR A 1 73 ? -21.173 16.819 7.586 1.00 38.94 73 THR A CA 1
ATOM 593 C C . THR A 1 73 ? -21.374 15.372 7.138 1.00 38.94 73 THR A C 1
ATOM 595 O O . THR A 1 73 ? -21.512 15.082 5.956 1.00 38.94 73 THR A O 1
ATOM 598 N N . THR A 1 74 ? -21.322 14.481 8.131 1.00 44.16 74 THR A N 1
ATOM 599 C CA . THR A 1 74 ? -22.058 13.212 8.249 1.00 44.16 74 THR A CA 1
ATOM 600 C C . THR A 1 74 ? -22.097 12.309 7.013 1.00 44.16 74 THR A C 1
ATOM 602 O O . THR A 1 74 ? -22.966 12.452 6.157 1.00 44.16 74 THR A O 1
ATOM 605 N N . TYR A 1 75 ? -21.267 11.263 7.016 1.00 33.97 75 TYR A N 1
ATOM 606 C CA . TYR A 1 75 ? -21.647 9.992 6.397 1.00 33.97 75 TYR A CA 1
ATOM 607 C C . TYR A 1 75 ? -22.253 9.112 7.498 1.00 33.97 75 TYR A C 1
ATOM 609 O O . TYR A 1 75 ? -21.540 8.512 8.302 1.00 33.97 75 TYR A O 1
ATOM 617 N N . SER A 1 76 ? -23.580 9.121 7.592 1.00 37.34 76 SER A N 1
ATOM 618 C CA . SER A 1 76 ? -24.350 8.174 8.401 1.00 37.34 76 SER A CA 1
ATOM 619 C C . SER A 1 76 ? -24.855 7.051 7.494 1.00 37.34 76 SER A C 1
ATOM 621 O O . SER A 1 76 ? -25.172 7.298 6.332 1.00 37.34 76 SER A O 1
ATOM 623 N N . LYS A 1 77 ? -24.850 5.829 8.029 1.00 36.28 77 LYS A N 1
ATOM 624 C CA . LYS A 1 77 ? -25.291 4.590 7.375 1.00 36.28 77 LYS A CA 1
ATOM 625 C C . LYS A 1 77 ? -26.799 4.573 7.137 1.00 36.28 77 LYS A C 1
ATOM 627 O O . LYS A 1 77 ? -27.515 5.140 7.991 1.00 36.28 77 LYS A O 1
#

Radius of gyration: 17.44 Å; Cα contacts (8 Å, |Δi|>4): 18; chains: 1; bounding box: 48×31×38 Å

Foldseek 3Di:
DPPPLDDDDDDPPDDVLVVVLVVQCSDPDPVSHDDPVVSVVSVVPDDPPPDVDPPPPPPPPPDPPPDDDDPPPDPDD